Protein AF-A0A3C1ZAE7-F1 (afdb_monomer)

Foldseek 3Di:
DVVVVVVVVVVVVVVPDPPDPPDPPPPDDDDDDDDDPVRVVVLVVCVVVVNDDPVSVVVCCCPQVNPVCCVPPRVDHPCVVPDDDPDFDKPAFAPDDDPAGQGRCQCPPPDPVHYHDGNDDDDCPPIDD

Radius of gyration: 24.28 Å; Cα contacts (8 Å, |Δi|>4): 88; chains: 1; bounding box: 39×55×69 Å

Secondary structure (DSSP, 8-state):
-HHHHHHHHHHHHHT-S-SS-TT---S--PPP----HHHHHHHHHHHHTT---HHHHHHHHHHHS-HHHHHHT-SS--GGGT--------S--PPPBTTB---GGGGSSS-TT-------SSS-TT---

Structure (mmCIF, N/CA/C/O backbone):
data_AF-A0A3C1ZAE7-F1
#
_entry.id   AF-A0A3C1ZAE7-F1
#
loop_
_atom_site.group_PDB
_atom_site.id
_atom_site.type_symbol
_atom_site.label_atom_id
_atom_site.label_alt_id
_atom_site.label_comp_id
_atom_site.label_asym_id
_atom_site.label_entity_id
_atom_site.label_seq_id
_atom_site.pdbx_PDB_ins_code
_atom_site.Cartn_x
_atom_site.Cartn_y
_atom_site.Cartn_z
_atom_site.occupancy
_atom_site.B_iso_or_equiv
_atom_site.auth_seq_id
_atom_site.auth_comp_id
_atom_site.auth_asym_id
_atom_site.auth_atom_id
_atom_site.pdbx_PDB_model_num
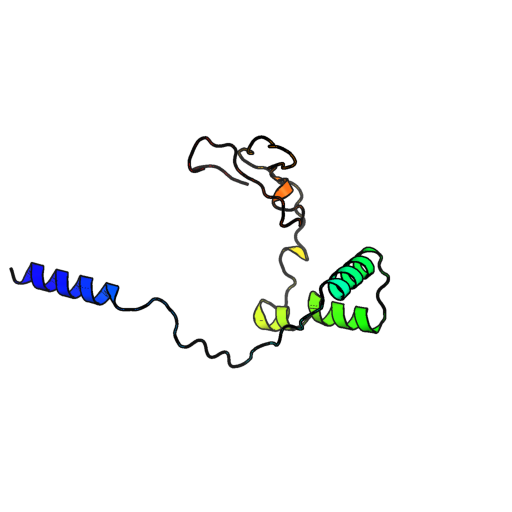ATOM 1 N N . MET A 1 1 ? 2.116 -35.655 45.314 1.00 59.50 1 MET A N 1
ATOM 2 C CA . MET A 1 1 ? 3.510 -35.167 45.165 1.00 59.50 1 MET A CA 1
ATOM 3 C C . MET A 1 1 ? 4.164 -35.608 43.860 1.00 59.50 1 MET A C 1
ATOM 5 O O . MET A 1 1 ? 4.599 -34.740 43.121 1.00 59.50 1 MET A O 1
ATOM 9 N N . LYS A 1 2 ? 4.186 -36.909 43.528 1.00 53.81 2 LYS A N 1
ATOM 10 C CA . LYS A 1 2 ? 4.822 -37.413 42.293 1.00 53.81 2 LYS A CA 1
ATOM 11 C C . LYS A 1 2 ? 4.247 -36.789 41.009 1.00 53.81 2 LYS A C 1
ATOM 13 O O . LYS A 1 2 ? 5.014 -36.334 40.181 1.00 53.81 2 LYS A O 1
ATOM 18 N N . THR A 1 3 ? 2.924 -36.643 40.913 1.00 60.06 3 THR A N 1
ATOM 19 C CA . THR A 1 3 ? 2.229 -36.094 39.731 1.00 60.06 3 THR A CA 1
ATOM 20 C C . THR A 1 3 ? 2.520 -34.613 39.462 1.00 60.06 3 THR A C 1
ATOM 22 O O . THR A 1 3 ? 2.628 -34.207 38.313 1.00 60.06 3 THR A O 1
ATOM 25 N N . ILE A 1 4 ? 2.688 -33.804 40.515 1.00 67.69 4 ILE A N 1
ATOM 26 C CA . ILE A 1 4 ? 2.975 -32.364 40.389 1.00 67.69 4 ILE A CA 1
ATOM 27 C C . ILE A 1 4 ? 4.405 -32.162 39.878 1.00 67.69 4 ILE A C 1
ATOM 29 O O . ILE A 1 4 ? 4.629 -31.365 38.977 1.00 67.69 4 ILE A O 1
ATOM 33 N N . ILE A 1 5 ? 5.352 -32.960 40.380 1.00 67.56 5 ILE A N 1
ATOM 34 C CA . ILE A 1 5 ? 6.746 -32.939 39.921 1.00 67.56 5 ILE A CA 1
ATOM 35 C C . ILE A 1 5 ? 6.829 -33.329 38.437 1.00 67.56 5 ILE A C 1
ATOM 37 O O . ILE A 1 5 ? 7.553 -32.692 37.678 1.00 67.56 5 ILE A O 1
ATOM 41 N N . THR A 1 6 ? 6.047 -34.320 37.994 1.00 67.25 6 THR A N 1
ATOM 42 C CA . THR A 1 6 ? 6.015 -34.731 36.581 1.00 67.25 6 THR A CA 1
ATOM 43 C C . THR A 1 6 ? 5.494 -33.621 35.662 1.00 67.25 6 THR A C 1
ATOM 45 O O . THR A 1 6 ? 6.082 -33.382 34.610 1.00 67.25 6 THR A O 1
ATOM 48 N N . ILE A 1 7 ? 4.443 -32.900 36.068 1.00 67.81 7 ILE A N 1
ATOM 49 C CA . ILE A 1 7 ? 3.868 -31.795 35.281 1.00 67.81 7 ILE A CA 1
ATOM 50 C C . ILE A 1 7 ? 4.832 -30.601 35.211 1.00 67.81 7 ILE A C 1
ATOM 52 O O . ILE A 1 7 ? 5.013 -30.022 34.142 1.00 67.81 7 ILE A O 1
ATOM 56 N N . SER A 1 8 ? 5.511 -30.265 36.312 1.00 64.88 8 SER A N 1
ATOM 57 C CA . SER A 1 8 ? 6.497 -29.177 36.326 1.00 64.88 8 SER A CA 1
ATOM 58 C C . SER A 1 8 ? 7.710 -29.462 35.432 1.00 64.88 8 SER A C 1
ATOM 60 O O . SER A 1 8 ? 8.191 -28.553 34.760 1.00 64.88 8 SER A O 1
ATOM 62 N N . ILE A 1 9 ? 8.172 -30.717 35.363 1.00 64.50 9 ILE A N 1
ATOM 63 C CA . ILE A 1 9 ? 9.272 -31.128 34.470 1.00 64.50 9 ILE A CA 1
ATOM 64 C C . ILE A 1 9 ? 8.853 -31.040 32.991 1.00 64.50 9 ILE A C 1
ATOM 66 O O . ILE A 1 9 ? 9.637 -30.585 32.159 1.00 64.50 9 ILE A O 1
ATOM 70 N N . LEU A 1 10 ? 7.611 -31.413 32.664 1.00 60.34 10 LEU A N 1
ATOM 71 C CA . LEU A 1 10 ? 7.054 -31.298 31.308 1.00 60.34 10 LEU A CA 1
ATOM 72 C C . LEU A 1 10 ? 6.908 -29.838 30.850 1.00 60.34 10 LEU A C 1
ATOM 74 O O . LEU A 1 10 ? 7.230 -29.520 29.707 1.00 60.34 10 LEU A O 1
ATOM 78 N N . LEU A 1 11 ? 6.484 -28.940 31.744 1.00 60.25 11 LEU A N 1
ATOM 79 C CA . LEU A 1 11 ? 6.367 -27.510 31.440 1.00 60.25 11 LEU A CA 1
ATOM 80 C C . LEU A 1 11 ? 7.741 -26.852 31.239 1.00 60.25 11 LEU A C 1
ATOM 82 O O . LEU A 1 11 ? 7.925 -26.129 30.263 1.00 60.25 11 LEU A O 1
ATOM 86 N N . LEU A 1 12 ? 8.734 -27.170 32.076 1.00 59.78 12 LEU A N 1
ATOM 87 C CA . LEU A 1 12 ? 10.106 -26.661 31.927 1.00 59.78 12 LEU A CA 1
ATOM 88 C C . LEU A 1 12 ? 10.786 -27.129 30.626 1.00 59.78 12 LEU A C 1
ATOM 90 O O . LEU A 1 12 ? 11.542 -26.364 30.031 1.00 59.78 12 LEU A O 1
ATOM 94 N N . ALA A 1 13 ? 10.480 -28.337 30.140 1.00 57.44 13 ALA A N 1
ATOM 95 C CA . ALA A 1 13 ? 10.998 -28.834 28.862 1.00 57.44 13 ALA A CA 1
ATOM 96 C C . ALA A 1 13 ? 10.433 -28.080 27.640 1.00 57.44 13 ALA A C 1
ATOM 98 O O . ALA A 1 13 ? 11.104 -27.991 26.613 1.00 57.44 13 ALA A O 1
ATOM 99 N N . SER A 1 14 ? 9.231 -27.499 27.748 1.00 55.91 14 SER A N 1
ATOM 100 C CA . SER A 1 14 ? 8.603 -26.735 26.655 1.00 55.91 14 SER A CA 1
ATOM 101 C C . SER A 1 14 ? 9.123 -25.298 26.505 1.00 55.91 14 SER A C 1
ATOM 103 O O . SER A 1 14 ? 8.974 -24.705 25.441 1.00 55.91 14 SER A O 1
ATOM 105 N N . MET A 1 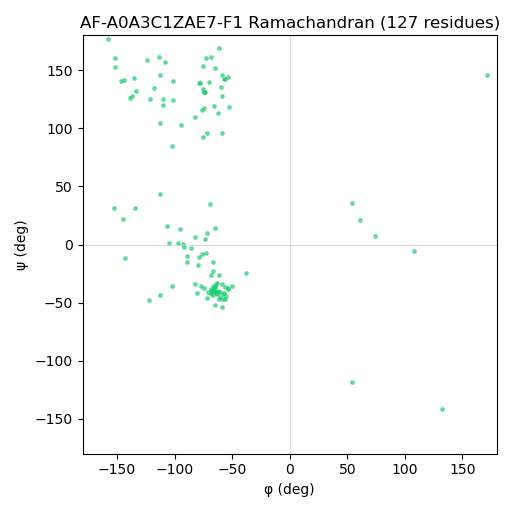15 ? 9.778 -24.744 27.533 1.00 54.72 15 MET A N 1
ATOM 106 C CA . MET A 1 15 ? 10.264 -23.354 27.533 1.00 54.72 15 MET A CA 1
ATOM 107 C C . MET A 1 15 ? 11.711 -23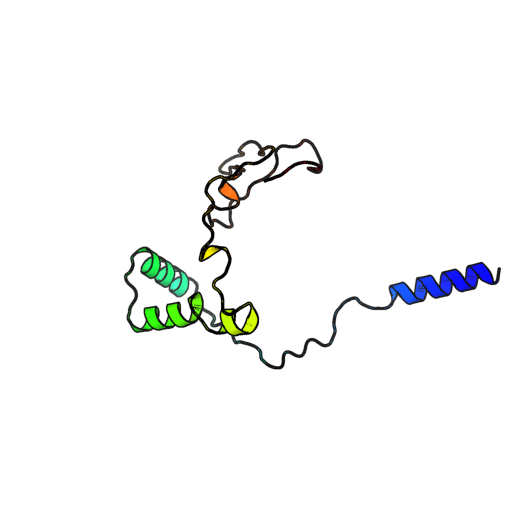.202 27.026 1.00 54.72 15 MET A C 1
ATOM 109 O O . MET A 1 15 ? 12.228 -22.090 26.969 1.00 54.72 15 MET A O 1
ATOM 113 N N . GLY A 1 16 ? 12.381 -24.309 26.679 1.00 53.88 16 GLY A N 1
ATOM 114 C CA . GLY A 1 16 ? 13.820 -24.348 26.384 1.00 53.88 16 GLY A CA 1
ATOM 115 C C . GLY A 1 16 ? 14.221 -24.476 24.912 1.00 53.88 16 GLY A C 1
ATOM 116 O O . GLY A 1 16 ? 15.416 -24.537 24.630 1.00 53.88 16 GLY A O 1
ATOM 117 N N . LEU A 1 17 ? 13.282 -24.522 23.964 1.00 54.59 17 LEU A N 1
ATOM 118 C CA . LEU A 1 17 ? 13.626 -24.461 22.543 1.00 54.59 17 LEU A CA 1
ATOM 119 C C . LEU A 1 17 ? 13.518 -23.005 22.084 1.00 54.59 17 LEU A C 1
ATOM 121 O O . LEU A 1 17 ? 12.400 -22.530 21.885 1.00 54.59 17 LEU A O 1
ATOM 125 N N . PRO A 1 18 ? 14.630 -22.261 21.915 1.00 52.56 18 PRO A N 1
ATOM 126 C CA . PRO A 1 18 ? 14.569 -21.004 21.188 1.00 52.56 18 PRO A CA 1
ATOM 127 C C . PRO A 1 18 ? 13.908 -21.266 19.833 1.00 52.56 18 PRO A C 1
ATOM 129 O O . PRO A 1 18 ? 14.440 -22.014 19.012 1.00 52.56 18 PRO A O 1
ATOM 132 N N . ALA A 1 19 ? 12.761 -20.629 19.590 1.00 53.22 19 ALA A N 1
ATOM 133 C CA . ALA A 1 19 ? 12.062 -20.603 18.305 1.00 53.22 19 ALA A CA 1
ATOM 134 C C . ALA A 1 19 ? 12.835 -19.788 17.246 1.00 53.22 19 ALA A C 1
ATOM 136 O O . ALA A 1 19 ? 12.253 -19.097 16.416 1.00 53.22 19 ALA A O 1
ATOM 137 N N . GLN A 1 20 ? 14.167 -19.836 17.284 1.00 50.03 20 GLN A N 1
ATOM 138 C CA . GLN A 1 20 ? 15.041 -19.194 16.323 1.00 50.03 20 GLN A CA 1
ATOM 139 C C . GLN A 1 20 ? 15.738 -20.298 15.532 1.00 50.03 20 GLN A C 1
ATOM 141 O O . GLN A 1 20 ? 16.631 -20.983 16.035 1.00 50.03 20 GLN A O 1
ATOM 146 N N . VAL A 1 21 ? 15.286 -20.495 14.293 1.00 52.69 21 VAL A N 1
ATOM 147 C CA . VAL A 1 21 ? 15.832 -21.476 13.349 1.00 52.69 21 VAL A CA 1
ATOM 148 C C . VAL A 1 21 ? 17.312 -21.159 13.114 1.00 52.69 21 VAL A C 1
ATOM 150 O O . VAL A 1 21 ? 17.670 -20.315 12.299 1.00 52.69 21 VAL A O 1
ATOM 153 N N . ARG A 1 22 ? 18.203 -21.833 13.847 1.00 55.53 22 ARG A N 1
ATOM 154 C CA . ARG A 1 22 ? 19.660 -21.587 13.855 1.00 55.53 22 ARG A CA 1
ATOM 155 C C . ARG A 1 22 ? 20.387 -22.045 12.577 1.00 55.53 22 ARG A C 1
ATOM 157 O O . ARG A 1 22 ? 21.611 -22.141 12.575 1.00 55.53 22 ARG A O 1
ATOM 164 N N . HIS A 1 23 ? 19.664 -22.415 11.523 1.00 60.56 23 HIS A N 1
ATOM 165 C CA . HIS A 1 23 ? 20.221 -23.198 10.414 1.00 60.56 23 HIS A CA 1
ATOM 166 C C . HIS A 1 23 ? 19.519 -22.970 9.070 1.00 60.56 23 HIS A C 1
ATOM 168 O O . HIS A 1 23 ? 19.516 -23.858 8.221 1.00 60.56 23 HIS A O 1
ATOM 174 N N . ILE A 1 24 ? 18.998 -21.767 8.815 1.00 61.59 24 ILE A N 1
ATOM 175 C CA . ILE A 1 24 ? 18.767 -21.374 7.420 1.00 61.59 24 ILE A CA 1
ATOM 176 C C . I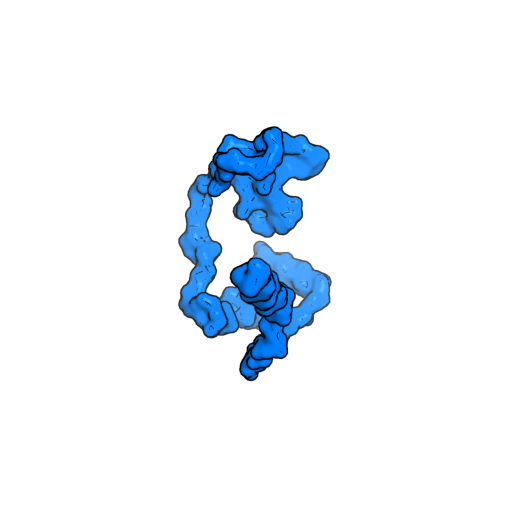LE A 1 24 ? 20.148 -21.113 6.803 1.00 61.59 24 ILE A C 1
ATOM 178 O O . ILE A 1 24 ? 20.747 -20.060 6.999 1.00 61.59 24 ILE A O 1
ATOM 182 N N . LYS A 1 25 ? 20.693 -22.126 6.127 1.00 68.81 25 LYS A N 1
ATOM 183 C CA . LYS A 1 25 ? 21.872 -22.020 5.261 1.00 68.81 25 LYS A CA 1
ATOM 184 C C . LYS A 1 25 ? 21.357 -21.998 3.825 1.00 68.81 25 LYS A C 1
ATOM 186 O O . LYS A 1 25 ? 21.232 -23.072 3.235 1.00 68.81 25 LYS A O 1
ATOM 191 N N . PRO A 1 26 ? 20.965 -20.830 3.293 1.00 69.19 26 PRO A N 1
ATOM 192 C CA . PRO A 1 26 ? 20.446 -20.776 1.937 1.00 69.19 26 PRO A CA 1
ATOM 193 C C . PRO A 1 26 ? 21.524 -21.305 0.986 1.00 69.19 26 PRO A C 1
ATOM 195 O O . PRO A 1 26 ? 22.674 -20.870 1.040 1.00 69.19 26 PRO A O 1
ATOM 198 N N . SER A 1 27 ? 21.168 -22.275 0.143 1.00 70.44 27 SER A N 1
ATOM 199 C CA . SER A 1 27 ? 22.077 -22.809 -0.878 1.00 70.44 27 SER A CA 1
ATOM 200 C C . SER A 1 27 ? 22.395 -21.769 -1.951 1.00 70.44 27 SER A C 1
ATOM 202 O O . SER A 1 27 ? 23.437 -21.859 -2.588 1.00 70.44 27 SER A O 1
ATOM 204 N N . ASN A 1 28 ? 21.515 -20.774 -2.107 1.00 63.84 28 ASN A N 1
ATOM 205 C CA . ASN A 1 28 ? 21.658 -19.641 -3.007 1.00 63.84 28 ASN A CA 1
ATOM 206 C C . ASN A 1 28 ? 21.214 -18.367 -2.280 1.00 63.84 28 ASN A C 1
ATOM 208 O O . ASN A 1 28 ? 20.109 -18.313 -1.743 1.00 63.84 28 ASN A O 1
ATOM 212 N N . VAL A 1 29 ? 22.061 -17.339 -2.279 1.00 68.50 29 VAL A N 1
ATOM 213 C CA . VAL A 1 29 ? 21.682 -15.979 -1.877 1.00 68.50 29 VAL A CA 1
ATOM 214 C C . VAL A 1 29 ? 21.694 -15.140 -3.138 1.00 68.50 29 VAL A C 1
ATOM 216 O O . VAL A 1 29 ? 22.733 -15.038 -3.789 1.00 68.50 29 VAL A O 1
ATOM 219 N N . CYS A 1 30 ? 20.555 -14.552 -3.495 1.00 63.97 30 CYS A N 1
ATOM 220 C CA . CYS A 1 30 ? 20.540 -13.564 -4.559 1.00 63.97 30 CYS A CA 1
ATOM 221 C C . CYS A 1 30 ? 21.146 -12.262 -4.017 1.00 63.97 30 CYS A C 1
ATOM 223 O O . CYS A 1 30 ? 20.578 -11.690 -3.083 1.00 63.97 30 CYS A O 1
ATOM 225 N N . PRO A 1 31 ? 22.274 -11.773 -4.560 1.00 66.81 31 PRO A N 1
ATOM 226 C CA . PRO A 1 31 ? 22.762 -10.454 -4.199 1.00 66.81 31 PRO A CA 1
ATOM 227 C C . PRO A 1 31 ? 21.754 -9.420 -4.706 1.00 66.81 31 PRO A C 1
ATOM 229 O O . PRO A 1 31 ? 21.484 -9.339 -5.906 1.00 66.81 31 PRO A O 1
ATOM 232 N N . ILE A 1 32 ? 21.174 -8.651 -3.789 1.00 65.75 32 ILE A N 1
ATOM 233 C CA . ILE A 1 32 ? 20.365 -7.489 -4.152 1.00 65.75 32 ILE A CA 1
ATOM 234 C C . ILE A 1 32 ? 21.339 -6.408 -4.616 1.00 65.75 32 ILE A C 1
ATOM 236 O O . ILE A 1 32 ? 22.371 -6.178 -3.987 1.00 65.75 32 ILE A O 1
ATOM 240 N N . GLN A 1 33 ? 21.059 -5.798 -5.765 1.00 68.56 33 GLN A N 1
ATOM 241 C CA . GLN A 1 33 ? 21.886 -4.713 -6.267 1.00 68.56 33 GLN A CA 1
ATOM 242 C C . GLN A 1 33 ? 21.567 -3.440 -5.483 1.00 68.56 33 GLN A C 1
ATOM 244 O O . GLN A 1 33 ? 20.454 -2.927 -5.570 1.00 68.56 33 GLN A O 1
ATOM 249 N N . ASP A 1 34 ? 22.549 -2.928 -4.744 1.00 72.50 34 ASP A N 1
ATOM 250 C CA . ASP A 1 34 ? 22.416 -1.651 -4.051 1.00 72.50 34 ASP A CA 1
ATOM 251 C C . ASP A 1 34 ? 22.507 -0.494 -5.052 1.00 72.50 34 ASP A C 1
ATOM 253 O O . ASP A 1 34 ? 23.430 -0.422 -5.872 1.00 72.50 34 ASP A O 1
ATOM 257 N N . PHE A 1 35 ? 21.554 0.433 -4.966 1.00 71.81 35 PHE A N 1
ATOM 258 C CA . PHE A 1 35 ? 21.534 1.654 -5.764 1.00 71.81 35 PHE A CA 1
ATOM 259 C C . PHE A 1 35 ? 21.626 2.881 -4.853 1.00 71.81 35 PHE A C 1
ATOM 261 O O . PHE A 1 35 ? 20.891 2.966 -3.868 1.00 71.81 35 PHE A O 1
ATOM 268 N N . PRO A 1 36 ? 22.471 3.874 -5.182 1.00 86.88 36 PRO A N 1
ATOM 269 C CA . PRO A 1 36 ? 22.393 5.183 -4.549 1.00 86.88 36 PRO A CA 1
ATOM 270 C C . PRO A 1 36 ? 20.998 5.793 -4.736 1.00 86.88 36 PRO A C 1
ATOM 272 O O . PRO A 1 36 ? 20.414 5.690 -5.817 1.00 86.88 36 PRO A O 1
ATOM 275 N N . THR A 1 37 ? 20.489 6.492 -3.720 1.00 82.00 37 THR A N 1
ATOM 276 C CA . THR A 1 37 ? 19.154 7.120 -3.741 1.00 82.00 37 THR A CA 1
ATOM 277 C C . THR A 1 37 ? 18.943 8.031 -4.952 1.00 82.00 37 THR A C 1
ATOM 279 O O . THR A 1 37 ? 17.875 8.029 -5.555 1.00 82.00 37 THR A O 1
ATOM 282 N N . GLU A 1 38 ? 19.969 8.779 -5.363 1.00 88.31 38 GLU A N 1
ATOM 283 C CA . GLU A 1 38 ? 19.905 9.624 -6.560 1.00 88.31 38 GLU A CA 1
ATOM 284 C C . GLU A 1 38 ? 19.638 8.802 -7.828 1.00 88.31 38 GLU A C 1
ATOM 286 O O . GLU A 1 38 ? 18.777 9.150 -8.639 1.00 88.31 38 GLU A O 1
ATOM 291 N N . GLN A 1 39 ? 20.341 7.676 -7.980 1.00 83.69 39 GLN A N 1
ATOM 292 C CA . GLN A 1 39 ? 20.150 6.775 -9.109 1.00 83.69 39 GLN A CA 1
ATOM 293 C C . GLN A 1 39 ? 18.747 6.157 -9.084 1.00 83.69 39 GLN A C 1
ATOM 295 O O . GLN A 1 39 ? 18.110 6.090 -10.135 1.00 83.69 39 GLN A O 1
ATOM 300 N N . TYR A 1 40 ? 18.256 5.764 -7.905 1.00 81.31 40 TYR A N 1
ATOM 301 C CA . TYR A 1 40 ? 16.894 5.258 -7.719 1.00 81.31 40 TYR A CA 1
ATOM 302 C C . TYR A 1 40 ? 15.845 6.290 -8.159 1.00 81.31 40 TYR A C 1
ATOM 304 O O . TYR A 1 40 ? 15.040 6.016 -9.048 1.00 81.31 40 TYR A O 1
ATOM 312 N N . ASN A 1 41 ? 15.921 7.516 -7.633 1.00 83.25 41 ASN A N 1
ATOM 313 C CA . ASN A 1 41 ? 14.980 8.593 -7.955 1.00 83.25 41 ASN A CA 1
ATOM 314 C C . ASN A 1 41 ? 14.992 8.938 -9.450 1.00 83.25 41 ASN A C 1
ATOM 316 O O . ASN A 1 41 ? 13.943 9.143 -10.067 1.00 83.25 41 ASN A O 1
ATOM 320 N N . ARG A 1 42 ? 16.181 8.962 -10.062 1.00 87.88 42 ARG A N 1
ATOM 321 C CA . ARG A 1 42 ? 16.334 9.224 -11.495 1.00 87.88 42 ARG A CA 1
ATOM 322 C C . ARG A 1 42 ? 15.739 8.102 -12.351 1.00 87.88 42 ARG A C 1
ATOM 324 O O . ARG A 1 42 ? 15.128 8.398 -13.379 1.00 87.88 42 ARG A O 1
ATOM 331 N N . LEU A 1 43 ? 15.894 6.837 -11.951 1.00 80.88 43 LEU A N 1
ATOM 332 C CA . LEU A 1 43 ? 15.263 5.698 -12.630 1.00 80.88 43 LEU A CA 1
ATOM 333 C C . LEU A 1 43 ? 13.738 5.739 -12.489 1.00 80.88 43 LEU A C 1
ATOM 335 O O . LEU A 1 43 ? 13.051 5.607 -13.501 1.00 80.88 43 LEU A O 1
ATOM 339 N N . GLN A 1 44 ? 13.217 6.034 -11.295 1.00 80.12 44 GLN A N 1
ATOM 340 C CA . GLN A 1 44 ? 11.779 6.186 -11.057 1.00 80.12 44 GLN A CA 1
ATOM 341 C C . GLN A 1 44 ? 11.171 7.276 -11.951 1.00 80.12 44 GLN A C 1
ATOM 343 O O . GLN A 1 44 ? 10.160 7.063 -12.621 1.00 80.12 44 GLN A O 1
ATOM 348 N N . GLN A 1 45 ? 11.817 8.444 -12.034 1.00 84.12 45 GLN A N 1
ATOM 349 C CA . GLN A 1 45 ? 11.367 9.515 -12.921 1.00 84.12 45 GLN A CA 1
ATOM 350 C C . GLN A 1 45 ? 11.428 9.091 -14.398 1.00 84.12 45 GLN A C 1
ATOM 352 O O . GLN A 1 45 ? 10.521 9.400 -15.177 1.00 84.12 45 GLN A O 1
ATOM 357 N N . ALA A 1 46 ? 12.482 8.377 -14.801 1.00 84.31 46 ALA A N 1
ATOM 358 C CA . ALA A 1 46 ? 12.623 7.869 -16.161 1.00 84.31 46 ALA A CA 1
ATOM 359 C C . ALA A 1 46 ? 11.545 6.827 -16.510 1.00 84.31 46 ALA A C 1
ATOM 361 O O . ALA A 1 46 ? 11.042 6.855 -17.632 1.00 84.31 46 ALA A O 1
ATOM 362 N N . MET A 1 47 ? 11.140 5.971 -15.567 1.00 81.00 47 MET A N 1
ATOM 363 C CA . MET A 1 47 ? 10.015 5.041 -15.726 1.00 81.00 47 MET A CA 1
ATOM 364 C C . MET A 1 47 ? 8.693 5.795 -15.888 1.00 81.00 47 MET A C 1
ATOM 366 O O . MET A 1 47 ? 8.009 5.622 -16.898 1.00 81.00 47 MET A O 1
ATOM 370 N N . ASN A 1 48 ? 8.394 6.718 -14.967 1.00 76.75 48 ASN A N 1
ATOM 371 C CA . ASN A 1 48 ? 7.160 7.512 -14.980 1.00 76.75 48 ASN A CA 1
ATOM 372 C C . ASN A 1 48 ? 7.013 8.334 -16.271 1.00 76.75 48 ASN A C 1
ATOM 374 O O . ASN A 1 48 ? 5.912 8.535 -16.778 1.00 76.75 48 ASN A O 1
ATOM 378 N N . THR A 1 49 ? 8.134 8.798 -16.832 1.00 84.44 49 THR A N 1
ATOM 379 C CA . THR A 1 49 ? 8.162 9.595 -18.070 1.00 84.44 49 THR A CA 1
ATOM 380 C C . THR A 1 49 ? 8.449 8.781 -19.334 1.00 84.44 49 THR A C 1
ATOM 382 O O . THR A 1 49 ? 8.506 9.362 -20.418 1.00 84.44 49 THR A O 1
ATOM 385 N N . ARG A 1 50 ? 8.625 7.456 -19.222 1.00 81.06 50 ARG A N 1
ATOM 386 C CA . ARG A 1 50 ? 8.997 6.537 -20.317 1.00 81.06 50 ARG A CA 1
ATOM 387 C C . ARG A 1 50 ? 10.275 6.941 -21.072 1.00 81.06 50 ARG A C 1
ATOM 389 O O . ARG A 1 50 ? 10.387 6.746 -22.280 1.00 81.06 50 ARG A O 1
ATOM 396 N N . LYS A 1 51 ? 11.261 7.496 -20.362 1.00 90.00 51 LYS A N 1
ATOM 397 C CA . LYS A 1 51 ? 12.557 7.967 -20.892 1.00 90.00 51 LYS A CA 1
ATOM 398 C C . LYS A 1 51 ? 13.736 7.120 -20.399 1.00 90.00 51 LYS A C 1
ATOM 400 O O . LYS A 1 51 ? 14.777 7.649 -20.014 1.00 90.00 51 LYS A O 1
ATOM 405 N N . LEU A 1 52 ? 13.577 5.799 -20.392 1.00 84.81 52 LEU A N 1
ATOM 406 C CA . LEU A 1 52 ? 14.650 4.868 -20.034 1.00 84.81 52 LEU A CA 1
ATOM 407 C C . LEU A 1 52 ? 15.623 4.675 -21.203 1.00 84.81 52 LEU A C 1
ATOM 409 O O . LEU A 1 52 ? 15.199 4.503 -22.348 1.00 84.81 52 LEU A O 1
ATOM 413 N N . THR A 1 53 ? 16.927 4.634 -20.918 1.00 88.56 53 THR A N 1
ATOM 414 C CA . THR A 1 53 ? 17.926 4.181 -21.901 1.00 88.56 53 THR A CA 1
ATOM 415 C C . THR A 1 53 ? 17.780 2.681 -22.170 1.00 88.56 53 THR A C 1
ATOM 417 O O . THR A 1 53 ? 17.245 1.943 -21.348 1.00 88.56 53 THR A O 1
ATOM 420 N N . VAL A 1 54 ? 18.333 2.179 -23.279 1.00 87.88 54 VAL A N 1
ATOM 421 C CA . VAL A 1 54 ? 18.303 0.736 -23.609 1.00 87.88 54 VAL A CA 1
ATOM 422 C C . VAL A 1 54 ? 18.920 -0.130 -22.500 1.00 87.88 54 VAL A C 1
ATOM 424 O O . VAL A 1 54 ? 18.444 -1.229 -22.224 1.00 87.88 54 VAL A O 1
ATOM 427 N N . LYS A 1 55 ? 19.982 0.354 -21.840 1.00 85.31 55 LYS A N 1
ATOM 428 C CA . LYS A 1 55 ? 20.615 -0.352 -20.716 1.00 85.31 55 LYS A CA 1
ATOM 429 C C . LYS A 1 55 ? 19.687 -0.416 -19.500 1.00 85.31 55 LYS A C 1
ATOM 431 O O . LYS A 1 55 ? 19.637 -1.442 -18.833 1.00 85.31 55 LYS A O 1
ATOM 436 N N . GLU A 1 56 ? 18.963 0.664 -19.227 1.00 82.25 56 GLU A N 1
ATOM 437 C CA . GLU A 1 56 ? 18.039 0.758 -18.094 1.00 82.25 56 GLU A CA 1
ATOM 438 C C . GLU A 1 56 ? 16.761 -0.030 -18.340 1.00 82.25 56 GLU A C 1
ATOM 440 O O . GLU A 1 56 ? 16.314 -0.713 -17.434 1.00 82.25 56 GLU A O 1
ATOM 445 N N . GLN A 1 57 ? 16.237 -0.040 -19.567 1.00 80.12 57 GLN A N 1
ATOM 446 C CA . GLN A 1 57 ? 15.117 -0.905 -19.951 1.00 80.12 57 GLN A CA 1
ATOM 447 C C . GLN A 1 57 ? 15.442 -2.376 -19.674 1.00 80.12 57 GLN A C 1
ATOM 449 O O . GLN A 1 57 ? 14.658 -3.070 -19.041 1.00 80.12 57 GLN A O 1
ATOM 454 N N . LYS A 1 58 ? 16.639 -2.835 -20.068 1.00 78.38 58 LYS A N 1
ATOM 455 C CA . LYS A 1 58 ? 17.097 -4.203 -19.779 1.00 78.38 58 LYS A CA 1
ATOM 456 C C . LYS A 1 58 ? 17.266 -4.472 -18.285 1.00 78.38 58 LYS A C 1
ATOM 458 O O . LYS A 1 58 ? 17.057 -5.598 -17.851 1.00 78.38 58 LYS A O 1
ATOM 463 N N . LEU A 1 59 ? 17.681 -3.471 -17.509 1.00 74.31 59 LEU A N 1
ATOM 464 C CA . LEU A 1 59 ? 17.831 -3.599 -16.061 1.00 74.31 59 LEU A CA 1
ATOM 465 C C . LEU A 1 59 ? 16.468 -3.675 -15.364 1.00 74.31 59 LEU A C 1
ATOM 467 O O . LEU A 1 59 ? 16.284 -4.561 -14.543 1.00 74.31 59 LEU A O 1
ATOM 471 N N . VAL A 1 60 ? 15.528 -2.801 -15.730 1.00 72.12 60 VAL A N 1
ATOM 472 C CA . VAL A 1 60 ? 14.148 -2.783 -15.221 1.00 72.12 60 VAL A CA 1
ATOM 473 C C . VAL A 1 60 ? 13.435 -4.083 -15.576 1.00 72.12 60 VAL A C 1
ATOM 475 O O . VAL A 1 60 ? 12.908 -4.731 -14.686 1.00 72.12 60 VAL A O 1
ATOM 478 N N . GLN A 1 61 ? 13.534 -4.556 -16.821 1.00 71.81 61 GLN A N 1
ATOM 479 C CA . GLN A 1 61 ? 13.063 -5.891 -17.207 1.00 71.81 61 GLN A CA 1
ATOM 480 C C . GLN A 1 61 ? 13.697 -6.985 -16.331 1.00 71.81 61 GLN A C 1
ATOM 482 O O . GLN A 1 61 ? 13.019 -7.850 -15.796 1.00 71.81 61 GLN A O 1
ATOM 487 N N . LYS A 1 62 ? 15.005 -6.912 -16.072 1.00 68.12 62 LYS A N 1
ATOM 488 C CA . LYS A 1 62 ? 15.691 -7.829 -15.151 1.00 68.12 62 LYS A CA 1
ATOM 489 C C . LYS A 1 62 ? 15.393 -7.557 -13.662 1.00 68.12 62 LYS A C 1
ATOM 491 O O . LYS A 1 62 ? 16.001 -8.195 -12.813 1.00 68.12 62 LYS A O 1
ATOM 496 N N . MET A 1 63 ? 14.523 -6.638 -13.271 1.00 65.44 63 MET A N 1
ATOM 497 C CA . MET A 1 63 ? 14.184 -6.420 -11.854 1.00 65.44 63 MET A CA 1
ATOM 498 C C . MET A 1 63 ? 12.689 -6.579 -11.607 1.00 65.44 63 MET A C 1
ATOM 500 O O . MET A 1 63 ? 12.311 -7.316 -10.703 1.00 65.44 63 MET A O 1
ATOM 504 N N . GLU A 1 64 ? 11.865 -5.951 -12.438 1.00 63.12 64 GLU A N 1
ATOM 505 C CA . GLU A 1 64 ? 10.404 -6.027 -12.391 1.00 63.12 64 GLU A CA 1
ATOM 506 C C . GLU A 1 64 ? 9.862 -7.274 -13.095 1.00 63.12 64 GLU A C 1
ATOM 508 O O . GLU A 1 64 ? 8.891 -7.861 -12.631 1.00 63.12 64 GLU A O 1
ATOM 513 N N . GLU A 1 65 ? 10.513 -7.720 -14.174 1.00 58.66 65 GLU A N 1
ATOM 514 C CA . GLU A 1 65 ? 10.097 -8.886 -14.974 1.00 58.66 65 GLU A CA 1
ATOM 515 C C . GLU A 1 65 ? 11.015 -10.106 -14.738 1.00 58.66 65 GLU A C 1
ATOM 517 O O . GLU A 1 65 ? 11.054 -11.036 -15.541 1.00 58.66 65 GLU A O 1
ATOM 522 N N . ASN A 1 66 ? 11.827 -10.105 -13.670 1.00 61.31 66 ASN A N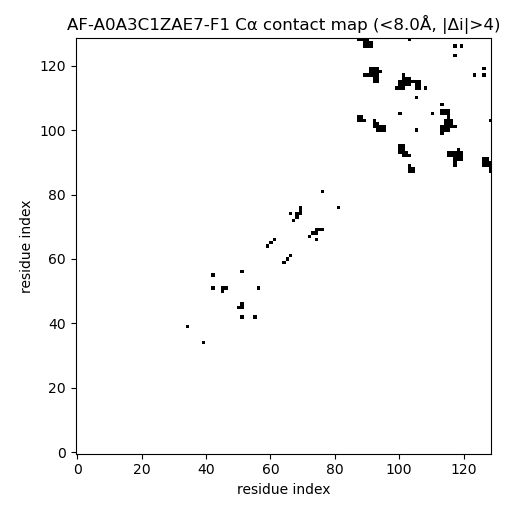 1
ATOM 523 C CA . ASN A 1 66 ? 12.882 -11.105 -13.504 1.00 61.31 66 ASN A CA 1
ATOM 524 C C . ASN A 1 66 ? 12.373 -12.464 -13.018 1.00 61.31 66 ASN A C 1
ATOM 526 O O . ASN A 1 66 ? 11.671 -12.573 -12.012 1.00 61.31 66 ASN A O 1
ATOM 530 N N . LEU A 1 67 ? 12.960 -13.485 -13.639 1.00 51.88 67 LEU A N 1
ATOM 531 C CA . LEU A 1 67 ? 13.056 -14.889 -13.253 1.00 51.88 67 LEU A CA 1
ATOM 532 C C . LEU A 1 67 ? 13.253 -15.139 -11.752 1.00 51.88 67 LEU A C 1
ATOM 534 O O . LEU A 1 67 ? 12.868 -16.197 -11.300 1.00 51.88 67 LEU A O 1
ATOM 538 N N . ILE A 1 68 ? 13.803 -14.216 -10.954 1.00 52.69 68 ILE A N 1
ATOM 539 C CA . ILE A 1 68 ? 13.899 -14.390 -9.489 1.00 52.69 68 ILE A CA 1
ATOM 540 C C . ILE A 1 68 ? 12.504 -14.470 -8.846 1.00 52.69 68 ILE A C 1
ATOM 542 O O . ILE A 1 68 ? 12.281 -15.311 -7.978 1.00 52.69 68 ILE A O 1
ATOM 546 N N . PHE A 1 69 ? 11.550 -13.630 -9.260 1.00 52.16 69 PHE A N 1
ATOM 547 C CA . PHE A 1 69 ? 10.170 -13.730 -8.767 1.00 52.16 69 PHE A CA 1
ATOM 548 C C . PHE A 1 69 ? 9.492 -15.006 -9.282 1.00 52.16 69 PHE A C 1
ATOM 550 O O . PHE A 1 69 ? 8.798 -15.677 -8.516 1.00 52.16 69 PHE A O 1
ATOM 557 N N . GLU A 1 70 ? 9.755 -15.386 -10.535 1.00 54.94 70 GLU A N 1
ATOM 558 C CA . GLU A 1 70 ? 9.232 -16.624 -11.125 1.00 54.94 70 GLU A CA 1
ATOM 559 C C . GLU A 1 70 ? 9.808 -17.897 -10.474 1.00 54.94 70 GLU A C 1
ATOM 561 O O . GLU A 1 70 ? 9.076 -18.860 -10.243 1.00 54.94 70 GLU A O 1
ATOM 566 N N . GLU A 1 71 ? 11.102 -17.888 -10.147 1.00 55.59 71 GLU A N 1
ATOM 567 C CA . GLU A 1 71 ? 11.884 -18.996 -9.584 1.00 55.59 71 GLU A CA 1
ATOM 568 C C . GLU A 1 71 ? 11.602 -19.200 -8.090 1.00 55.59 71 GLU A C 1
ATOM 570 O O . GLU A 1 71 ? 11.574 -20.342 -7.630 1.00 55.59 71 GLU A O 1
ATOM 575 N N . PHE A 1 72 ? 11.366 -18.123 -7.327 1.00 53.25 72 PHE A N 1
ATOM 576 C CA . PHE A 1 72 ? 11.163 -18.202 -5.874 1.00 53.25 72 PHE A CA 1
ATOM 577 C C . PHE A 1 72 ? 9.703 -18.106 -5.416 1.00 53.25 72 PHE A C 1
ATOM 579 O O . PHE A 1 72 ? 9.360 -18.743 -4.420 1.00 53.25 72 PHE A O 1
ATOM 586 N N . TYR A 1 73 ? 8.859 -17.308 -6.080 1.00 55.81 73 TYR A N 1
ATOM 587 C CA . TYR A 1 73 ? 7.518 -16.977 -5.574 1.00 55.81 73 TYR A CA 1
ATOM 588 C C . TYR A 1 73 ? 6.383 -17.563 -6.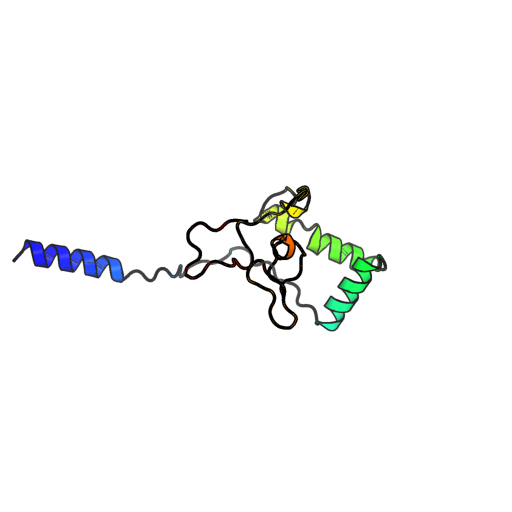427 1.00 55.81 73 TYR A C 1
ATOM 590 O O . TYR A 1 73 ? 5.455 -18.122 -5.847 1.00 55.81 73 TYR A O 1
ATOM 598 N N . SER A 1 74 ? 6.467 -17.495 -7.764 1.00 53.69 74 SER A N 1
ATOM 599 C CA . SER A 1 74 ? 5.695 -18.297 -8.739 1.00 53.69 74 SER A CA 1
ATOM 600 C C . SER A 1 74 ? 5.925 -17.764 -10.155 1.00 53.69 74 SER A C 1
ATOM 602 O O . SER A 1 74 ? 5.952 -16.551 -10.323 1.00 53.69 74 SER A O 1
ATOM 604 N N . GLY A 1 75 ? 5.943 -18.619 -11.186 1.00 55.72 75 GLY A N 1
ATOM 605 C CA . GLY A 1 75 ? 5.990 -18.220 -12.612 1.00 55.72 75 GLY A CA 1
ATOM 606 C C . GLY A 1 75 ? 4.761 -17.463 -13.142 1.00 55.72 75 GLY A C 1
ATOM 607 O O . GLY A 1 75 ? 4.559 -17.373 -14.348 1.00 55.72 75 GLY A O 1
ATOM 608 N N . MET A 1 76 ? 3.902 -16.977 -12.248 1.00 56.56 76 MET A N 1
ATOM 609 C CA . MET A 1 76 ? 2.807 -16.073 -12.558 1.00 56.56 76 MET A CA 1
ATOM 610 C C . MET A 1 76 ? 3.100 -14.722 -11.920 1.00 56.56 76 MET A C 1
ATOM 612 O O . MET A 1 76 ? 3.681 -14.625 -10.839 1.00 56.56 76 MET A O 1
ATOM 616 N N . CYS A 1 77 ? 2.674 -13.673 -12.602 1.00 62.31 77 CYS A N 1
ATOM 617 C CA . CYS A 1 77 ? 2.751 -12.317 -12.106 1.00 62.31 77 CYS A CA 1
ATOM 618 C C . CYS A 1 77 ? 1.976 -12.191 -10.769 1.00 62.31 77 CYS A C 1
ATOM 620 O O . CYS A 1 77 ? 0.983 -12.894 -10.562 1.00 62.31 77 CYS A O 1
ATOM 622 N N . ASN A 1 78 ? 2.437 -11.352 -9.832 1.00 65.50 78 ASN A N 1
ATOM 623 C CA . ASN A 1 78 ? 1.794 -11.212 -8.516 1.00 65.50 78 ASN A CA 1
ATOM 624 C C . ASN A 1 78 ? 0.337 -10.699 -8.652 1.00 65.50 78 ASN A C 1
ATOM 626 O O . ASN A 1 78 ? -0.078 -10.290 -9.735 1.00 65.50 78 ASN A O 1
ATOM 630 N N . TRP A 1 79 ? -0.463 -10.724 -7.576 1.00 67.25 79 TRP A N 1
ATOM 631 C CA . TRP A 1 79 ? -1.875 -10.298 -7.634 1.00 67.25 79 TRP A CA 1
ATOM 632 C C . TRP A 1 79 ? -2.056 -8.921 -8.302 1.00 67.25 79 TRP A C 1
ATOM 634 O O . TRP A 1 79 ? -2.985 -8.737 -9.084 1.00 67.25 79 TRP A O 1
ATOM 644 N N . TYR A 1 80 ? -1.114 -7.997 -8.099 1.00 66.88 80 TYR A N 1
ATOM 645 C CA . TYR A 1 80 ? -1.140 -6.640 -8.657 1.00 66.88 80 TYR A CA 1
ATOM 646 C C . TYR A 1 80 ? -0.860 -6.566 -10.164 1.00 66.88 80 TYR A C 1
ATOM 648 O O . TYR A 1 80 ? -0.991 -5.505 -10.765 1.00 66.88 80 TYR A O 1
ATOM 656 N N . CYS A 1 81 ? -0.487 -7.672 -10.802 1.00 67.25 81 CYS A N 1
ATOM 657 C CA . CYS A 1 81 ? -0.236 -7.713 -12.236 1.00 67.25 81 CYS A CA 1
ATOM 658 C C . CYS A 1 81 ? -1.486 -8.033 -13.075 1.00 67.25 81 CYS A C 1
ATOM 660 O O . CYS A 1 81 ? -1.471 -7.834 -14.287 1.00 67.25 81 CYS A O 1
ATOM 662 N N . GLY A 1 82 ? -2.559 -8.530 -12.454 1.00 64.38 82 GLY A N 1
ATOM 663 C CA . GLY A 1 82 ? -3.823 -8.831 -13.141 1.00 64.38 82 GLY A CA 1
ATOM 664 C C . GLY A 1 82 ? -5.081 -8.524 -12.328 1.00 64.38 82 GLY A C 1
ATOM 665 O O . GLY A 1 82 ? -6.180 -8.532 -12.882 1.00 64.38 82 GLY A O 1
ATOM 666 N N . GLY A 1 83 ? -4.940 -8.254 -11.031 1.00 74.12 83 GLY A N 1
ATOM 667 C CA . GLY A 1 83 ? -6.018 -7.800 -10.167 1.00 74.12 83 GLY A CA 1
ATOM 668 C C . GLY A 1 83 ? -6.354 -6.339 -10.440 1.00 74.12 83 GLY A C 1
ATOM 669 O O . GLY A 1 83 ? -5.473 -5.485 -10.491 1.00 74.12 83 GLY A O 1
ATOM 670 N N . ILE A 1 84 ? -7.642 -6.057 -10.604 1.00 77.00 84 ILE A N 1
ATOM 671 C CA . ILE A 1 84 ? -8.176 -4.697 -10.590 1.00 77.00 84 ILE A CA 1
ATOM 672 C C . ILE A 1 84 ? -8.994 -4.574 -9.312 1.00 77.00 84 ILE A C 1
ATOM 674 O O . ILE A 1 84 ? -9.906 -5.371 -9.082 1.00 77.00 84 ILE A O 1
ATOM 678 N N . VAL A 1 85 ? -8.677 -3.579 -8.488 1.00 84.25 85 VAL A N 1
ATOM 679 C CA . VAL A 1 85 ? -9.567 -3.158 -7.407 1.00 84.25 85 VAL A CA 1
ATOM 680 C C . VAL A 1 85 ? -10.610 -2.220 -7.996 1.00 84.25 85 VAL A C 1
ATOM 682 O O . VAL A 1 85 ? -10.282 -1.105 -8.391 1.00 84.25 85 VAL A O 1
ATOM 685 N N . ASP A 1 86 ? -11.857 -2.677 -8.070 1.00 86.31 86 ASP A N 1
ATOM 686 C CA . ASP A 1 86 ? -12.973 -1.852 -8.548 1.00 86.31 86 ASP A CA 1
ATOM 687 C C . ASP A 1 86 ? -13.499 -0.916 -7.450 1.00 86.31 86 ASP A C 1
ATOM 689 O O . ASP A 1 86 ? -13.789 0.255 -7.682 1.00 86.31 86 ASP A O 1
ATOM 693 N N . THR A 1 87 ? -13.618 -1.407 -6.216 1.00 92.00 87 THR A N 1
ATOM 694 C CA . THR A 1 87 ? -14.128 -0.621 -5.086 1.00 92.00 87 THR A CA 1
ATOM 695 C C . THR A 1 87 ? -13.439 -1.040 -3.793 1.00 92.00 87 THR A C 1
ATOM 697 O O . THR A 1 87 ? -13.212 -2.227 -3.569 1.00 92.00 87 THR A O 1
ATOM 700 N N . ILE A 1 88 ? -13.133 -0.057 -2.941 1.00 94.88 88 ILE A N 1
ATOM 701 C CA . ILE A 1 88 ? -12.558 -0.253 -1.605 1.00 94.88 88 ILE A CA 1
ATOM 702 C C . ILE A 1 88 ? -13.508 0.377 -0.592 1.00 94.88 88 ILE A C 1
ATOM 704 O O . ILE A 1 88 ? -13.846 1.558 -0.701 1.00 94.88 88 ILE A O 1
ATOM 708 N N . THR A 1 89 ? -13.944 -0.401 0.390 1.00 97.00 89 THR A N 1
ATOM 709 C CA . THR A 1 89 ? -14.894 0.034 1.419 1.00 97.00 89 TH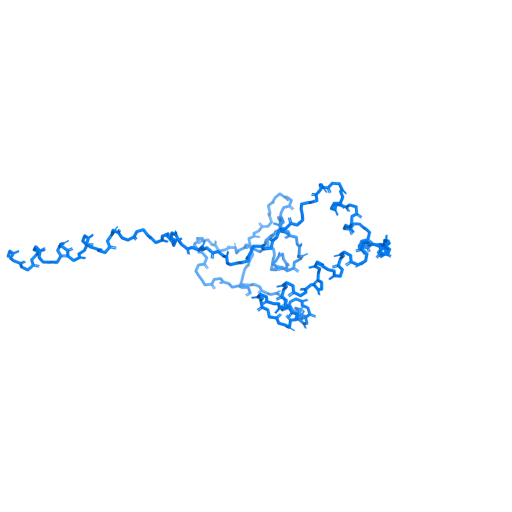R A CA 1
ATOM 710 C C . THR A 1 89 ? -14.423 -0.438 2.770 1.00 97.00 89 THR A C 1
ATOM 712 O O . THR A 1 89 ? -13.971 -1.561 2.871 1.00 97.00 89 THR A O 1
ATOM 715 N N . ALA A 1 90 ? -14.613 0.366 3.806 1.00 97.81 90 ALA A N 1
ATOM 716 C CA . ALA A 1 90 ? -14.321 -0.040 5.172 1.00 97.81 90 ALA A CA 1
ATOM 717 C C . ALA A 1 90 ? -15.549 0.123 6.066 1.00 97.81 90 ALA A C 1
ATOM 719 O O . ALA A 1 90 ? -16.435 0.931 5.769 1.00 97.81 90 ALA A O 1
ATOM 720 N N . SER A 1 91 ? -15.569 -0.599 7.185 1.00 97.88 91 SER A N 1
ATOM 721 C CA . SER A 1 91 ? -16.553 -0.426 8.261 1.00 97.88 91 SER A CA 1
ATOM 722 C C . SER A 1 91 ? -16.555 1.000 8.809 1.00 97.88 91 SER A C 1
ATOM 724 O O . SER A 1 91 ? -17.617 1.572 9.062 1.00 97.88 91 SER A O 1
ATOM 726 N N . SER A 1 92 ? -15.365 1.579 8.977 1.00 97.75 92 SER A N 1
ATOM 727 C CA . SER A 1 92 ? -15.162 2.943 9.450 1.00 97.75 92 SER A CA 1
ATOM 728 C C . SER A 1 92 ? -13.794 3.485 9.019 1.00 97.75 92 SER A C 1
ATOM 730 O O . SER A 1 92 ? -12.992 2.790 8.394 1.00 97.75 92 SER A O 1
ATOM 732 N N . ALA A 1 93 ? -13.529 4.751 9.338 1.00 97.94 93 ALA A N 1
ATOM 733 C CA . ALA A 1 93 ? -12.222 5.371 9.167 1.00 97.94 93 ALA A CA 1
ATOM 734 C C . ALA A 1 93 ? -11.961 6.358 10.309 1.00 97.94 93 ALA A C 1
ATOM 736 O O . ALA A 1 93 ? -12.871 7.081 10.732 1.00 97.94 93 ALA A O 1
ATOM 737 N N . LEU A 1 94 ? -10.718 6.411 10.782 1.00 97.75 94 LEU A N 1
ATOM 738 C CA . LEU A 1 94 ? -10.264 7.400 11.745 1.00 97.75 94 LEU A CA 1
ATOM 739 C C . LEU A 1 94 ? -10.445 8.802 11.140 1.00 97.75 94 LEU A C 1
ATOM 741 O O . LEU A 1 94 ? -10.100 9.019 9.971 1.00 97.75 94 LEU A O 1
ATOM 745 N N . PRO A 1 95 ? -10.968 9.781 11.900 1.00 96.69 95 PRO A N 1
ATOM 746 C CA . PRO A 1 95 ? -11.061 11.144 11.411 1.00 96.69 95 PRO A CA 1
ATOM 747 C C . PRO A 1 95 ? -9.686 11.686 10.986 1.00 96.69 95 PRO A C 1
ATOM 749 O O . PRO A 1 95 ? -8.687 11.411 11.659 1.00 96.69 95 PRO A O 1
ATOM 752 N N . PRO A 1 96 ? -9.613 12.481 9.904 1.00 96.88 96 PRO A N 1
ATOM 753 C CA . PRO A 1 96 ? -8.372 13.119 9.485 1.00 96.88 96 PRO A CA 1
ATOM 754 C C . PRO A 1 96 ? -7.722 13.915 10.621 1.00 96.88 96 PRO A C 1
ATOM 756 O O . PRO A 1 96 ? -8.408 14.557 11.422 1.00 96.88 96 PRO A O 1
ATOM 759 N N . SER A 1 97 ? -6.391 13.909 10.660 1.00 95.62 97 SER A N 1
ATOM 760 C CA . SER A 1 97 ? -5.615 14.647 11.657 1.00 95.62 97 SER A CA 1
ATOM 761 C C . SER A 1 97 ? -4.413 15.305 11.001 1.00 95.62 97 SER A C 1
ATOM 763 O O . SER A 1 97 ? -3.612 14.644 10.343 1.00 95.62 97 SER A O 1
ATOM 765 N N . GLN A 1 98 ? -4.281 16.618 11.202 1.00 93.25 98 GLN A N 1
ATOM 766 C CA . GLN A 1 98 ? -3.255 17.441 10.560 1.00 93.25 98 GLN A CA 1
ATOM 767 C C . GLN A 1 98 ? -3.292 17.275 9.028 1.00 93.25 98 GLN A C 1
ATOM 769 O O . GLN A 1 98 ? -4.301 17.598 8.406 1.00 93.25 98 GLN A O 1
ATOM 774 N N . SER A 1 99 ? -2.206 16.784 8.429 1.00 92.56 99 SER A N 1
ATOM 775 C CA . SER A 1 99 ? -2.070 16.507 6.997 1.00 92.56 99 SER A CA 1
ATOM 776 C C . SER A 1 99 ? -2.416 15.067 6.603 1.00 92.56 99 SER A C 1
ATOM 778 O O . SER A 1 99 ? -2.309 14.735 5.427 1.00 92.56 99 SER A O 1
ATOM 780 N N . HIS A 1 100 ? -2.815 14.211 7.548 1.00 94.81 100 HIS A N 1
ATOM 781 C CA . HIS A 1 100 ? -3.070 12.794 7.290 1.00 94.81 100 HIS A CA 1
ATOM 782 C C . HIS A 1 100 ? -4.562 12.494 7.159 1.00 94.81 100 HIS A C 1
ATOM 784 O O . HIS A 1 100 ? -5.404 13.003 7.907 1.00 94.81 100 HIS A O 1
ATOM 790 N N . THR A 1 101 ? -4.871 11.613 6.212 1.00 97.25 101 THR A N 1
ATOM 791 C CA . THR A 1 101 ? -6.180 10.978 6.057 1.00 97.25 101 THR A CA 1
ATOM 792 C C . THR A 1 101 ? -6.040 9.487 6.340 1.00 97.25 101 THR A C 1
ATOM 794 O O . THR A 1 101 ? -4.932 8.957 6.294 1.00 97.25 101 THR A O 1
ATOM 797 N N . TYR A 1 102 ? -7.157 8.820 6.625 1.00 97.69 102 TYR A N 1
ATOM 798 C CA . TYR A 1 102 ? -7.166 7.403 6.999 1.00 97.69 102 TYR A CA 1
ATOM 799 C C . TYR A 1 102 ? -8.246 6.612 6.262 1.00 97.69 102 TYR A C 1
ATOM 801 O O . TYR A 1 102 ? -8.865 5.702 6.808 1.00 97.69 102 TYR A O 1
ATOM 809 N N . THR A 1 103 ? -8.551 7.025 5.032 1.00 97.50 103 THR A N 1
ATOM 810 C CA . THR A 1 103 ? -9.662 6.458 4.262 1.00 97.50 103 THR A CA 1
ATOM 811 C C . THR A 1 103 ? -9.340 5.049 3.772 1.00 97.50 103 THR A C 1
ATOM 813 O O . THR A 1 103 ? -8.175 4.682 3.666 1.00 97.50 103 THR A O 1
ATOM 816 N N . ALA A 1 104 ? -10.369 4.277 3.414 1.00 97.56 104 ALA A N 1
ATOM 817 C CA . ALA A 1 104 ? -10.211 2.939 2.843 1.00 97.56 104 ALA A CA 1
ATOM 818 C C . ALA A 1 104 ? -9.275 2.927 1.614 1.00 97.56 104 ALA A C 1
ATOM 820 O O . ALA A 1 104 ? -8.457 2.026 1.457 1.00 97.56 104 ALA A O 1
ATOM 821 N N . GLY A 1 105 ? -9.335 3.976 0.783 1.00 95.94 105 GLY A N 1
ATOM 822 C CA . GLY A 1 105 ? -8.494 4.113 -0.409 1.00 95.94 105 GLY A CA 1
ATOM 823 C C . GLY A 1 105 ? -6.992 4.155 -0.119 1.00 95.94 105 GLY A C 1
ATOM 824 O O . GLY A 1 105 ? -6.209 3.702 -0.948 1.00 95.94 105 GLY A O 1
ATOM 825 N N . ASN A 1 106 ? -6.593 4.602 1.074 1.00 96.56 106 ASN A N 1
ATOM 826 C CA . ASN A 1 106 ? -5.187 4.674 1.471 1.00 96.56 106 ASN A CA 1
ATOM 827 C C . ASN A 1 106 ? -4.540 3.284 1.609 1.00 96.56 106 ASN A C 1
ATOM 829 O O . ASN A 1 106 ? -3.328 3.169 1.661 1.00 96.56 106 ASN A O 1
ATOM 833 N N . ALA A 1 107 ? -5.321 2.201 1.675 1.00 94.12 107 ALA A N 1
ATOM 834 C CA . ALA A 1 107 ? -4.773 0.844 1.682 1.00 94.12 107 ALA A CA 1
ATOM 835 C C . ALA A 1 107 ? -4.308 0.360 0.294 1.00 94.12 107 ALA A C 1
ATOM 837 O O . ALA A 1 107 ? -3.743 -0.729 0.176 1.00 94.12 107 ALA A O 1
ATOM 838 N N . HIS A 1 108 ? -4.591 1.127 -0.764 1.00 91.88 108 HIS A N 1
ATOM 839 C CA . HIS A 1 108 ? -4.297 0.741 -2.143 1.00 91.88 108 HIS A CA 1
ATOM 840 C C . HIS A 1 108 ? -3.880 1.920 -3.037 1.00 91.88 108 HIS A C 1
ATOM 842 O O . HIS A 1 108 ? -4.001 1.845 -4.259 1.00 91.88 108 HIS A O 1
ATOM 848 N N . ASP A 1 109 ? -3.398 3.016 -2.448 1.00 90.38 109 ASP A N 1
ATOM 849 C CA . ASP A 1 109 ? -2.897 4.191 -3.177 1.00 90.38 109 ASP A CA 1
ATOM 850 C C . ASP A 1 109 ? -1.411 4.071 -3.576 1.00 90.38 109 ASP A C 1
ATOM 852 O O . ASP A 1 109 ? -0.895 4.929 -4.292 1.00 90.38 109 ASP A O 1
ATOM 856 N N . PHE A 1 110 ? -0.756 2.974 -3.176 1.00 83.88 110 PHE A N 1
ATOM 857 C CA . PHE A 1 110 ? 0.668 2.693 -3.385 1.00 83.88 110 PHE A CA 1
ATOM 858 C C . PHE A 1 110 ? 1.617 3.710 -2.727 1.00 83.88 110 PHE A C 1
ATOM 860 O O . PHE A 1 110 ? 2.789 3.786 -3.106 1.00 83.88 110 PHE A O 1
ATOM 867 N N . ASP A 1 111 ? 1.143 4.450 -1.725 1.00 83.75 111 ASP A N 1
ATOM 868 C CA . ASP A 1 111 ? 1.960 5.312 -0.878 1.00 83.75 111 ASP A CA 1
ATOM 869 C C . ASP A 1 111 ? 2.212 4.609 0.466 1.00 83.75 111 ASP A C 1
ATOM 871 O O . ASP A 1 111 ? 1.292 4.171 1.148 1.00 83.75 111 ASP A O 1
ATOM 875 N N . HIS A 1 112 ? 3.478 4.443 0.857 1.00 86.94 112 HIS A N 1
ATOM 876 C CA . HIS A 1 112 ? 3.797 3.789 2.132 1.00 86.94 112 HIS A CA 1
ATOM 877 C C . HIS A 1 112 ? 3.628 4.719 3.343 1.00 86.94 112 HIS A C 1
ATOM 879 O O . HIS A 1 112 ? 3.756 4.260 4.480 1.00 86.94 112 HIS A O 1
ATOM 885 N N . GLU A 1 113 ? 3.435 6.023 3.115 1.00 90.06 113 GLU A N 1
ATOM 886 C CA . GLU A 1 113 ? 3.246 7.028 4.166 1.00 90.06 113 GLU A CA 1
ATOM 887 C C . GLU A 1 113 ? 1.769 7.193 4.557 1.00 90.06 113 GLU A C 1
ATOM 889 O O . GLU A 1 113 ? 1.457 7.848 5.559 1.00 90.06 113 GLU A O 1
ATOM 894 N N . THR A 1 114 ? 0.852 6.596 3.796 1.00 95.19 114 THR A N 1
ATOM 895 C CA . THR A 1 114 ? -0.586 6.605 4.061 1.00 95.19 114 THR A CA 1
ATOM 896 C C . THR A 1 114 ? -1.054 5.224 4.529 1.00 95.19 114 THR A C 1
ATOM 898 O O . THR A 1 114 ? -0.408 4.197 4.328 1.00 95.19 114 THR A O 1
ATOM 901 N N . ALA A 1 115 ? -2.179 5.195 5.244 1.00 95.81 115 ALA A N 1
ATOM 902 C CA . ALA A 1 115 ? -2.821 3.956 5.664 1.00 95.81 115 ALA A CA 1
ATOM 903 C C . ALA A 1 115 ? -4.324 4.166 5.820 1.00 95.81 115 ALA A C 1
ATOM 905 O O . ALA A 1 115 ? -4.770 5.272 6.136 1.00 95.81 115 ALA A O 1
ATOM 906 N N . TRP A 1 116 ? -5.105 3.100 5.648 1.00 97.81 116 TRP A N 1
ATOM 907 C CA . TRP A 1 116 ? -6.427 3.030 6.260 1.00 97.81 116 TRP A CA 1
ATOM 908 C C . TRP A 1 116 ? -6.258 2.745 7.756 1.00 97.81 116 TRP A C 1
ATOM 910 O O . TRP A 1 116 ? -5.475 1.877 8.142 1.00 97.81 116 TRP A O 1
ATOM 920 N N . VAL A 1 117 ? -6.985 3.481 8.594 1.00 97.31 117 VAL A N 1
ATOM 921 C CA . VAL A 1 117 ? -7.047 3.254 10.044 1.00 97.31 117 VAL A CA 1
ATOM 922 C C . VAL A 1 117 ? -8.512 3.304 10.436 1.00 97.31 117 VAL A C 1
ATOM 924 O O . VAL A 1 117 ? -9.221 4.222 10.031 1.00 97.31 117 VAL A O 1
ATOM 927 N N . GLU A 1 118 ? -8.975 2.329 11.206 1.00 97.75 118 GLU A N 1
ATOM 928 C CA . GLU A 1 118 ? -10.348 2.275 11.704 1.00 97.75 118 GLU A CA 1
ATOM 929 C C . GLU A 1 118 ? -10.672 3.439 12.663 1.00 97.75 118 GLU A C 1
ATOM 931 O O . GLU A 1 118 ? -9.810 3.976 13.358 1.00 97.75 118 GLU A O 1
ATOM 936 N N . GLY A 1 119 ? -11.940 3.837 12.718 1.00 96.81 119 GLY A N 1
ATOM 937 C CA . GLY A 1 119 ? -12.442 4.892 13.604 1.00 96.81 119 GLY A CA 1
ATOM 938 C C . GLY A 1 119 ? -13.039 4.383 14.919 1.00 96.81 119 GLY A C 1
ATOM 939 O O . GLY A 1 119 ? -13.742 5.140 15.591 1.00 96.81 119 GLY A O 1
ATOM 940 N N . ALA A 1 120 ? -12.828 3.113 15.274 1.00 96.06 120 ALA A N 1
ATOM 941 C CA . ALA A 1 120 ? -13.452 2.491 16.436 1.00 96.06 120 ALA A CA 1
ATOM 942 C C . ALA A 1 120 ? -12.893 3.033 17.772 1.00 96.06 120 ALA A C 1
ATOM 944 O O . ALA A 1 120 ? -11.681 3.203 17.923 1.00 96.06 120 ALA A O 1
ATOM 945 N N . PRO A 1 121 ? -13.740 3.264 18.796 1.00 90.25 121 PRO A N 1
ATOM 946 C CA . PRO A 1 121 ? -13.262 3.544 20.144 1.00 90.25 121 PRO A CA 1
ATOM 947 C C . PRO A 1 121 ? -12.770 2.241 20.802 1.00 90.25 121 PRO A C 1
ATOM 949 O O . PRO A 1 121 ? -13.558 1.515 21.406 1.00 90.25 121 PRO A O 1
ATOM 952 N N . GLY A 1 122 ? -11.475 1.932 20.694 1.00 91.56 122 GLY A N 1
ATOM 953 C CA . GLY A 1 122 ? -10.848 0.787 21.368 1.00 91.56 122 GLY A CA 1
ATOM 954 C C . GLY A 1 122 ? -9.972 -0.060 20.446 1.00 91.56 122 GLY A C 1
ATOM 955 O O . GLY A 1 122 ? -9.261 0.475 19.610 1.00 91.56 122 GLY A O 1
ATOM 956 N N . GLU A 1 123 ? -10.022 -1.382 20.62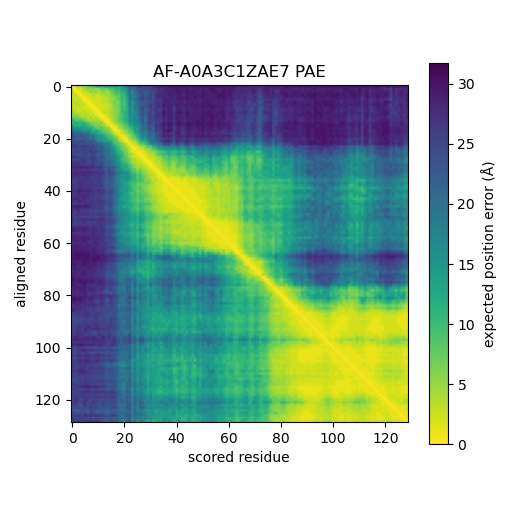8 1.00 93.12 123 GLU A N 1
ATOM 957 C CA . GLU A 1 123 ? -9.126 -2.366 19.988 1.00 93.12 123 GLU A CA 1
ATOM 958 C C . GLU A 1 123 ? -9.527 -2.772 18.554 1.00 93.12 123 GLU A C 1
ATOM 960 O O . GLU A 1 123 ? -8.984 -3.741 18.029 1.00 93.12 123 GLU A O 1
ATOM 965 N N . GLY A 1 124 ? -10.543 -2.142 17.953 1.00 94.50 124 GLY A N 1
ATOM 966 C CA . GLY A 1 124 ? -10.908 -2.431 16.556 1.00 94.50 124 GLY A CA 1
ATOM 967 C C . GLY A 1 124 ? -11.628 -3.752 16.280 1.00 94.50 124 GLY A C 1
ATOM 968 O O . GLY A 1 124 ? -11.837 -4.142 15.133 1.00 94.50 124 GLY A O 1
ATOM 969 N N . VAL A 1 125 ? -12.022 -4.499 17.314 1.00 96.12 125 VAL A N 1
ATOM 970 C CA . VAL A 1 125 ? -12.660 -5.810 17.120 1.00 96.12 125 VAL A CA 1
ATOM 971 C C . VAL A 1 125 ? -13.983 -5.661 16.355 1.00 96.12 125 VAL A C 1
ATOM 973 O O . VAL A 1 125 ? -14.962 -5.151 16.895 1.00 96.12 125 VAL A O 1
ATOM 976 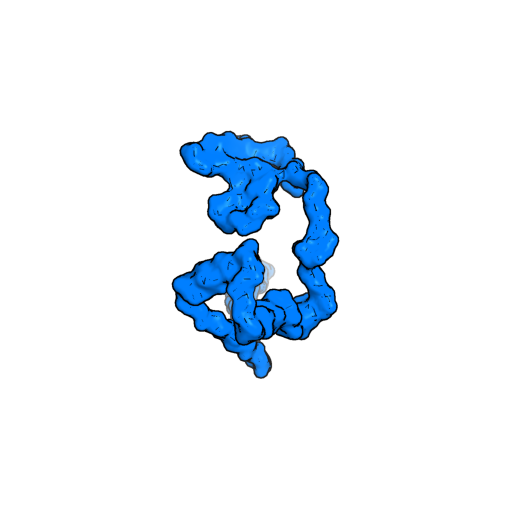N N . GLY A 1 126 ? -14.021 -6.184 15.125 1.00 96.25 126 GLY A N 1
ATOM 977 C CA . GLY A 1 126 ? -15.195 -6.175 14.242 1.00 96.25 126 GLY A CA 1
ATOM 978 C C . GLY A 1 126 ? -15.098 -5.213 13.055 1.00 96.25 126 GLY A C 1
ATOM 979 O O . GLY A 1 126 ? -15.974 -5.243 12.190 1.00 96.25 126 GLY A O 1
ATOM 980 N N . GLU A 1 127 ? -14.043 -4.405 12.988 1.00 97.88 127 GLU A N 1
ATOM 981 C CA . GLU A 1 127 ? -13.766 -3.531 11.853 1.00 97.88 127 GLU A CA 1
ATOM 982 C C . GLU A 1 127 ? -13.220 -4.323 10.653 1.00 97.88 127 GLU A C 1
ATOM 984 O O . GLU A 1 127 ? -12.646 -5.408 10.797 1.00 97.88 127 GLU A O 1
ATOM 989 N N . TRP A 1 128 ? -13.442 -3.802 9.447 1.00 97.25 128 TRP A N 1
ATOM 990 C CA . TRP A 1 128 ? -13.064 -4.446 8.190 1.00 97.25 128 TRP A CA 1
ATOM 991 C C . TRP A 1 128 ? -12.793 -3.425 7.083 1.00 97.25 128 TRP A C 1
ATOM 993 O O . TRP A 1 128 ? -13.251 -2.282 7.145 1.00 97.25 128 TRP A O 1
ATOM 1003 N N . LEU A 1 129 ? -12.067 -3.887 6.064 1.00 95.31 129 LEU A N 1
ATOM 1004 C CA . LEU A 1 129 ? -11.692 -3.206 4.825 1.00 95.31 129 LEU A CA 1
ATOM 1005 C C . LEU A 1 129 ? -11.843 -4.182 3.647 1.00 95.31 129 LEU A C 1
ATOM 1007 O O . LEU A 1 129 ? -11.586 -5.388 3.874 1.00 95.31 129 LEU A O 1
#

Mean predicted aligned error: 15.17 Å

Sequence (129 aa):
MKTIITISILLLASMGLPAQVRHIKPSNVCPIQDFPTEQYNRLQQAMNTRKLTVKEQKLVQKMEENLIFEEFYSGMCNWYCGGIVDTITASSALPPSQSHTYTAGNAHDFDHETAWVEGAPGEGVGEWL

pLDDT: mean 77.19, std 15.75, range [50.03, 97.94]

Solvent-accessible surface area (backbone atoms only — not comparable to full-atom values): 8384 Å² total; per-residue (Å²): 112,72,69,59,55,54,52,54,54,56,54,57,64,69,75,69,66,75,94,60,82,90,71,85,71,71,94,72,79,82,82,76,84,88,69,59,68,70,59,48,55,52,50,52,52,21,58,79,67,72,63,60,52,76,71,48,49,55,48,45,43,60,62,81,67,26,62,67,50,35,74,74,77,38,84,59,76,59,70,82,72,77,59,76,87,90,79,72,60,45,75,53,43,30,79,68,54,95,92,45,64,18,45,50,57,32,70,71,66,86,47,89,91,48,38,50,38,69,50,59,96,70,90,51,87,87,65,52,108